Protein AF-A0A6P5ASM0-F1 (afdb_monomer)

Secondary structure (DSSP, 8-state):
--HHHHHHHHHHHHHHHHHTTT-EEEEE-TTTS-EEEEEEEEE-TTSSEEEEE-TTS-EEEEEGGGEEETTSPP----TT-EEEEEEETTTTEEEEEEEEEEETTEEEEEETTS-EEEEE-GGG-EEE-HHHHHHHHHHHHHHHHT-

Radius of gyration: 15.99 Å; Cα contacts (8 Å, |Δi|>4): 266; chains: 1; bounding box: 33×46×39 Å

Organism: Branchiostoma belcheri (NCBI:txid7741)

InterPro domains:
  IPR032770 Domain of unknown function DUF4537 [PF15057] (22-138)

pLDDT: mean 90.05, std 11.24, range [49.22, 98.5]

Solvent-accessible surface area (backbone atoms only — not comparable to full-atom values): 8201 Å² total; per-residue (Å²): 138,57,72,71,58,54,54,51,53,49,52,50,50,53,52,50,62,64,59,45,49,78,33,67,30,41,29,59,38,86,83,61,36,41,26,35,63,28,32,28,70,40,68,47,78,94,59,66,31,30,36,31,32,38,89,88,68,50,74,47,80,39,49,54,94,47,51,39,50,89,80,48,85,85,66,90,85,55,78,70,38,36,28,39,30,66,73,35,82,87,82,49,34,26,39,47,27,33,28,77,46,67,49,87,90,19,34,17,34,40,34,76,88,72,50,71,46,57,74,37,52,67,90,66,43,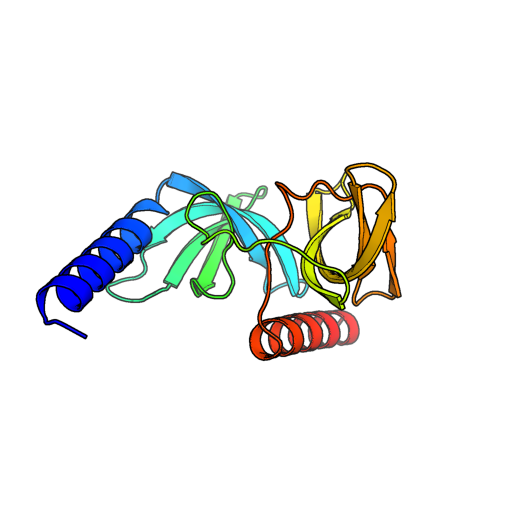42,78,39,55,70,69,59,42,51,52,48,46,51,48,23,51,57,35,63,71,74,107

Mean predicted aligned error: 6.04 Å

Sequence (147 aa):
MTAEKFEKDVAYILQCEDSWVGHAVVARDDSDGAYHLGTVKERVGNGRQYVVQWADESLQVQSSSCIFGAFTKRHALALGDRVLAVADPVALVYLPGWITGTNGQKLVVKFCNGTTSAHINPRQCFWLSQEYFDIAVNFWKTKQTAS

Nearest PDB structures (foldseek):
  3h8z-assembly1_A  TM=5.845E-01  e=3.826E-04  Homo sapiens
  5xfp-assembly2_B  TM=6.105E-01  e=8.684E-04  Homo sapiens
  5xfq-assembly1_A  TM=6.417E-01  e=1.971E-03  Mus musculus
  5xfr-assembly1_B  TM=6.045E-01  e=1.859E-03  Homo sapiens
  5xfp-assembly3_E  TM=6.099E-01  e=3.753E-03  Homo sapiens

Foldseek 3Di:
DDPVVVVVVVVLVVVLLQVQAQDWKFFADLLQLWTAIWHFHDDDPPFQWTWTQDPVRDTDIGGVLRIGDDSADDDDADAQFWKWFQPDPVRSITFIWGFHAADVQFTWTQGLVRDIDRHTHSVRIHTDDPVSSVVSSVSNVVSVVVD

Structure (mmCIF, N/CA/C/O backbone):
data_AF-A0A6P5ASM0-F1
#
_entry.id   AF-A0A6P5ASM0-F1
#
loop_
_atom_site.group_PDB
_atom_site.id
_atom_site.type_symbol
_atom_site.label_atom_id
_atom_site.label_alt_id
_atom_site.label_comp_id
_atom_site.label_asym_id
_atom_site.label_entity_id
_atom_site.label_seq_id
_atom_site.pdbx_PDB_ins_code
_atom_site.Cartn_x
_atom_site.Cartn_y
_atom_site.Cartn_z
_atom_site.occupancy
_atom_site.B_iso_or_equiv
_atom_site.auth_seq_id
_atom_site.auth_comp_id
_atom_site.auth_asym_id
_atom_site.auth_atom_id
_atom_site.pdbx_PDB_model_num
ATOM 1 N N . MET A 1 1 ? -7.991 31.038 -5.993 1.00 51.72 1 MET A N 1
ATOM 2 C CA . MET A 1 1 ? -8.832 29.922 -5.502 1.00 51.72 1 MET A CA 1
ATOM 3 C C . MET A 1 1 ? -10.111 30.529 -4.959 1.00 51.72 1 MET A C 1
ATOM 5 O O . MET A 1 1 ? -10.007 31.407 -4.118 1.00 51.72 1 MET A O 1
ATOM 9 N N . THR A 1 2 ? -11.275 30.162 -5.489 1.00 61.84 2 THR A N 1
ATOM 10 C CA . THR A 1 2 ? -12.580 30.669 -5.029 1.00 61.84 2 THR A CA 1
ATOM 11 C C . THR A 1 2 ? -13.143 29.768 -3.928 1.00 61.84 2 THR A C 1
ATOM 13 O O . THR A 1 2 ? -12.884 28.563 -3.934 1.00 61.84 2 THR A O 1
ATOM 16 N N . ALA A 1 3 ? -13.900 30.344 -2.989 1.00 66.25 3 ALA A N 1
ATOM 17 C CA . ALA A 1 3 ? -14.505 29.628 -1.861 1.00 66.25 3 ALA A CA 1
ATOM 18 C C . ALA A 1 3 ? -15.354 28.419 -2.308 1.00 66.25 3 ALA A C 1
ATOM 20 O O . ALA A 1 3 ? -15.253 27.349 -1.721 1.00 66.25 3 ALA A O 1
ATOM 21 N N . GLU A 1 4 ? -16.056 28.528 -3.440 1.00 68.06 4 GLU A N 1
ATOM 22 C CA . GLU A 1 4 ? -16.834 27.426 -4.029 1.00 68.06 4 GLU A CA 1
ATOM 23 C C . GLU A 1 4 ? -16.001 26.195 -4.416 1.00 68.06 4 GLU A C 1
ATOM 25 O O . GLU A 1 4 ? -16.485 25.066 -4.339 1.00 68.06 4 GLU A O 1
ATOM 30 N N . LYS A 1 5 ? -14.750 26.382 -4.861 1.00 69.12 5 LYS A N 1
ATOM 31 C CA . LYS A 1 5 ? -13.866 25.251 -5.182 1.00 69.12 5 LYS A CA 1
ATOM 32 C C . LYS A 1 5 ? -13.407 24.554 -3.903 1.00 69.12 5 LYS A C 1
ATOM 34 O O . LYS A 1 5 ? -13.375 23.333 -3.861 1.00 69.12 5 LYS A O 1
ATOM 39 N N . PHE A 1 6 ? -13.111 25.332 -2.862 1.00 67.19 6 PHE A N 1
ATOM 40 C CA . PHE A 1 6 ? -12.739 24.804 -1.553 1.00 67.19 6 PHE A CA 1
ATOM 41 C C . PHE A 1 6 ? -13.887 24.007 -0.918 1.00 67.19 6 PHE A C 1
ATOM 43 O O . PHE A 1 6 ? -13.670 22.884 -0.482 1.00 67.19 6 PHE A O 1
ATOM 50 N N . GLU A 1 7 ? -15.113 24.530 -0.940 1.00 67.31 7 GLU A N 1
ATOM 51 C CA . GLU A 1 7 ? -16.290 23.833 -0.402 1.00 67.31 7 GLU A CA 1
ATOM 52 C C . GLU A 1 7 ? -16.594 22.530 -1.152 1.00 67.31 7 GLU A C 1
ATOM 54 O O . GLU A 1 7 ? -16.865 21.507 -0.523 1.00 67.31 7 GLU A O 1
ATOM 59 N N . LYS A 1 8 ? -16.478 22.527 -2.487 1.00 66.12 8 LYS A N 1
ATOM 60 C CA . LYS A 1 8 ? -16.627 21.305 -3.295 1.00 66.12 8 LYS A CA 1
ATOM 61 C C . LYS A 1 8 ? -15.532 20.280 -3.017 1.00 66.12 8 LYS A C 1
ATOM 63 O O . LYS A 1 8 ? -15.839 19.096 -2.903 1.00 66.12 8 LYS A O 1
ATOM 68 N N . ASP A 1 9 ? -14.282 20.718 -2.886 1.00 65.88 9 ASP A N 1
ATOM 69 C CA . ASP A 1 9 ? -13.163 19.831 -2.565 1.00 65.88 9 ASP A CA 1
ATOM 70 C C . ASP A 1 9 ? -13.338 19.224 -1.158 1.00 65.88 9 ASP A C 1
ATOM 72 O O . ASP A 1 9 ? -13.134 18.024 -0.980 1.00 65.88 9 ASP A O 1
ATOM 76 N N . VAL A 1 10 ? -13.797 20.007 -0.172 1.00 67.38 10 VAL A N 1
ATOM 77 C CA . VAL A 1 10 ? -14.092 19.528 1.192 1.00 67.38 10 VAL A CA 1
ATOM 78 C C . VAL A 1 10 ? -15.254 18.533 1.201 1.00 67.38 10 VAL A C 1
ATOM 80 O O . VAL A 1 10 ? -15.128 17.463 1.795 1.00 67.38 10 VAL A O 1
ATOM 83 N N . ALA A 1 11 ? -16.358 18.833 0.513 1.00 63.38 11 ALA A N 1
ATOM 84 C CA . ALA A 1 11 ? -17.504 17.929 0.420 1.00 63.38 11 ALA A CA 1
ATOM 85 C C . ALA A 1 11 ? -17.135 16.604 -0.266 1.00 63.38 11 ALA A C 1
ATOM 87 O O . ALA A 1 11 ? -17.533 15.536 0.193 1.00 63.38 11 ALA A O 1
ATOM 88 N N . TYR A 1 12 ? -16.316 16.662 -1.320 1.00 64.06 12 TYR A N 1
ATOM 89 C CA . TYR A 1 12 ? -15.807 15.472 -1.997 1.00 64.06 12 TYR A CA 1
ATOM 90 C C . TYR A 1 12 ? -14.901 14.633 -1.085 1.00 64.06 12 TYR A C 1
ATOM 92 O O . TYR A 1 12 ? -15.005 13.407 -1.079 1.00 64.06 12 TYR A O 1
ATOM 100 N N . ILE A 1 13 ? -14.040 15.272 -0.283 1.00 64.12 13 ILE A N 1
ATOM 101 C CA . ILE A 1 13 ? -13.182 14.579 0.689 1.00 64.12 13 ILE A CA 1
ATOM 102 C C . ILE A 1 13 ? -14.034 13.878 1.751 1.00 64.12 13 ILE A C 1
ATOM 104 O O . ILE A 1 13 ? -13.820 12.695 1.993 1.00 64.12 13 ILE A O 1
ATOM 108 N N . LEU A 1 14 ? -15.022 14.566 2.330 1.00 63.25 14 LEU A N 1
ATOM 109 C CA . LEU A 1 14 ? -15.910 13.992 3.348 1.00 63.25 14 LEU A CA 1
ATOM 110 C C . LEU A 1 14 ? -16.738 12.826 2.794 1.00 63.25 14 LEU A C 1
ATOM 112 O O . LEU A 1 14 ? -16.826 11.777 3.426 1.00 63.25 14 LEU A O 1
ATOM 116 N N . GLN A 1 15 ? -17.271 12.966 1.577 1.00 64.56 15 GLN A N 1
ATOM 117 C CA . GLN A 1 15 ? -18.012 11.893 0.919 1.00 64.56 15 GLN A CA 1
ATOM 118 C C . GLN A 1 15 ? -17.118 10.679 0.635 1.00 64.56 15 GLN A C 1
ATOM 120 O O . GLN A 1 15 ? -17.536 9.547 0.867 1.00 64.56 15 GLN A O 1
ATOM 125 N N . CYS A 1 16 ? -15.883 10.888 0.169 1.00 63.25 16 CYS A N 1
ATOM 126 C CA . CYS A 1 16 ? -14.924 9.800 -0.026 1.00 63.25 16 CYS A CA 1
ATOM 127 C C . CYS A 1 16 ? -14.537 9.128 1.296 1.00 63.25 16 CYS A C 1
ATOM 129 O O . CYS A 1 16 ? -14.360 7.915 1.314 1.00 63.25 16 CYS A O 1
ATOM 131 N N . GLU A 1 17 ? -14.402 9.893 2.383 1.00 66.69 17 GLU A N 1
ATOM 132 C CA . GLU A 1 17 ? -14.074 9.371 3.714 1.00 66.69 17 GLU A CA 1
ATOM 133 C C . GLU A 1 17 ? -15.172 8.425 4.235 1.00 66.69 17 GLU A C 1
ATOM 135 O O . GLU A 1 17 ? -14.867 7.309 4.649 1.00 66.69 17 GLU A O 1
ATOM 140 N N . ASP A 1 18 ? -16.451 8.778 4.109 1.00 66.56 18 ASP A N 1
ATOM 141 C CA . ASP A 1 18 ? -17.536 7.875 4.528 1.00 66.56 18 ASP A CA 1
ATOM 142 C C . ASP A 1 18 ? -17.744 6.693 3.564 1.00 66.56 18 ASP A C 1
ATOM 144 O O . ASP A 1 18 ? -18.193 5.619 3.968 1.00 66.56 18 ASP A O 1
ATOM 148 N N . SER A 1 19 ? -17.365 6.849 2.291 1.00 77.12 19 SER A N 1
ATOM 149 C CA . SER A 1 19 ? -17.592 5.831 1.255 1.00 77.12 19 SER A CA 1
ATOM 150 C C . SER A 1 19 ? -16.743 4.570 1.416 1.00 77.12 19 SER A C 1
ATOM 152 O O . SER A 1 19 ? -17.067 3.548 0.816 1.00 77.12 19 SER A O 1
ATOM 154 N N . TRP A 1 20 ? -15.670 4.597 2.213 1.00 83.88 20 TRP A N 1
ATOM 155 C CA . TRP A 1 20 ? -14.821 3.418 2.408 1.00 83.88 20 TRP A CA 1
ATOM 156 C C . TRP A 1 20 ? -15.544 2.272 3.115 1.00 83.88 20 TRP A C 1
ATOM 158 O O . TRP A 1 20 ? -15.229 1.113 2.851 1.00 83.88 20 TRP A O 1
ATOM 168 N N . VAL A 1 21 ? -16.517 2.568 3.981 1.00 90.12 21 VAL A N 1
ATOM 169 C CA . VAL A 1 21 ? -17.230 1.550 4.761 1.00 90.12 21 VAL A CA 1
ATOM 170 C C . VAL A 1 21 ? -17.907 0.530 3.840 1.00 90.12 21 VAL A C 1
ATOM 172 O O . VAL A 1 21 ? -18.561 0.878 2.858 1.00 90.12 21 VAL A O 1
ATOM 175 N N . GLY A 1 22 ? -17.702 -0.753 4.137 1.00 91.62 22 GLY A N 1
ATOM 176 C CA . GLY A 1 22 ? -18.218 -1.880 3.361 1.00 91.62 22 GLY A CA 1
ATOM 177 C C . GLY A 1 22 ? -17.410 -2.233 2.108 1.00 91.62 22 GLY A C 1
ATOM 178 O O . GLY A 1 22 ? -17.741 -3.218 1.451 1.00 91.62 22 GLY A O 1
ATOM 179 N N . HIS A 1 23 ? -16.356 -1.485 1.770 1.00 93.19 23 HIS A N 1
ATOM 180 C CA . HIS A 1 23 ? -15.571 -1.729 0.560 1.00 93.19 23 HIS A CA 1
ATOM 181 C C . HIS A 1 23 ? -14.288 -2.516 0.829 1.00 93.19 23 HIS A C 1
ATOM 183 O O . HIS A 1 23 ? -13.652 -2.398 1.880 1.00 93.19 23 HIS A O 1
ATOM 189 N N . ALA A 1 24 ? -13.893 -3.295 -0.181 1.00 94.19 24 ALA A N 1
ATOM 190 C CA . ALA A 1 24 ? -12.601 -3.958 -0.223 1.00 94.19 24 ALA A CA 1
ATOM 191 C C . ALA A 1 24 ? -11.477 -2.940 -0.467 1.00 94.19 24 ALA A C 1
ATOM 193 O O . ALA A 1 24 ? -11.583 -2.059 -1.329 1.00 94.19 24 ALA A O 1
ATOM 194 N N . VAL A 1 25 ? -10.389 -3.093 0.279 1.00 95.56 25 VAL A N 1
ATOM 195 C CA . VAL A 1 25 ? -9.232 -2.199 0.270 1.00 95.56 25 VAL A CA 1
ATOM 196 C C . VAL A 1 25 ? -7.931 -2.987 0.318 1.00 95.56 25 VAL A C 1
ATOM 198 O O . VAL A 1 25 ? -7.901 -4.129 0.758 1.00 95.56 25 VAL A O 1
ATOM 201 N N . VAL A 1 26 ? -6.853 -2.351 -0.119 1.00 96.69 26 VAL A N 1
ATOM 202 C CA . VAL A 1 26 ? -5.470 -2.741 0.135 1.00 96.69 26 VAL A CA 1
ATOM 203 C C . VAL A 1 26 ? -4.981 -1.872 1.287 1.00 96.69 26 VAL A C 1
ATOM 205 O O . VAL A 1 26 ? -4.851 -0.660 1.121 1.00 96.69 26 VAL A O 1
ATOM 208 N N . ALA A 1 27 ? -4.743 -2.457 2.453 1.00 97.44 27 ALA A N 1
ATOM 209 C CA . ALA A 1 27 ? -4.336 -1.725 3.647 1.00 97.44 27 ALA A CA 1
ATOM 210 C C . ALA A 1 27 ? -3.058 -2.312 4.244 1.00 97.44 27 ALA A C 1
ATOM 212 O O . ALA A 1 27 ? -2.783 -3.496 4.058 1.00 97.44 27 ALA A O 1
ATOM 213 N N . ARG A 1 28 ? -2.263 -1.482 4.927 1.00 97.56 28 ARG A N 1
ATOM 214 C CA . ARG A 1 28 ? -1.056 -1.961 5.608 1.00 97.56 28 ARG A CA 1
ATOM 215 C C . ARG A 1 28 ? -1.451 -2.835 6.791 1.00 97.56 28 ARG A C 1
ATOM 217 O O . ARG A 1 28 ? -2.276 -2.411 7.595 1.00 97.56 28 ARG A O 1
ATOM 224 N N . ASP A 1 29 ? -0.826 -3.992 6.908 1.00 96.44 29 ASP A N 1
ATOM 225 C CA . ASP A 1 29 ? -0.881 -4.802 8.113 1.00 96.44 29 ASP A CA 1
ATOM 226 C C . ASP A 1 29 ? 0.320 -4.457 8.996 1.00 96.44 29 ASP A C 1
ATOM 228 O O . ASP A 1 29 ? 1.481 -4.554 8.591 1.00 96.44 29 ASP A O 1
ATOM 232 N N . ASP A 1 30 ? 0.055 -3.990 10.215 1.00 95.12 30 ASP A N 1
ATOM 233 C CA . ASP A 1 30 ? 1.128 -3.612 11.133 1.00 95.12 30 ASP A CA 1
ATOM 234 C C . ASP A 1 30 ? 1.874 -4.823 11.731 1.00 95.12 30 ASP A C 1
ATOM 236 O O . ASP A 1 30 ? 2.879 -4.623 12.422 1.00 95.12 30 ASP A O 1
ATOM 240 N N . SER A 1 31 ? 1.423 -6.060 11.496 1.00 93.94 31 SER A N 1
ATOM 241 C CA . SER A 1 31 ? 2.114 -7.277 11.935 1.00 93.94 31 SER A CA 1
ATOM 242 C C . SER A 1 31 ? 3.379 -7.546 11.113 1.00 93.94 31 SER A C 1
ATOM 244 O O . SER A 1 31 ? 4.449 -7.732 11.694 1.00 93.94 31 SER A O 1
ATOM 246 N N . ASP A 1 32 ? 3.293 -7.453 9.785 1.00 94.50 32 ASP A N 1
ATOM 247 C CA . ASP A 1 32 ? 4.385 -7.752 8.849 1.00 94.50 32 ASP A CA 1
ATOM 248 C C . ASP A 1 32 ? 4.885 -6.525 8.057 1.00 94.50 32 ASP A C 1
ATOM 250 O O . ASP A 1 32 ? 5.957 -6.553 7.442 1.00 94.50 32 ASP A O 1
ATOM 254 N N . GLY A 1 33 ? 4.142 -5.416 8.105 1.00 95.62 33 GLY A N 1
ATOM 255 C CA . GLY A 1 33 ? 4.439 -4.170 7.405 1.00 95.62 33 GLY A CA 1
ATOM 256 C C . GLY A 1 33 ? 4.180 -4.205 5.899 1.00 95.62 33 GLY A C 1
ATOM 257 O O . GLY A 1 33 ? 4.497 -3.226 5.217 1.00 95.62 33 GLY A O 1
ATOM 258 N N . ALA A 1 34 ? 3.636 -5.303 5.373 1.00 97.50 34 ALA A N 1
ATOM 259 C CA . ALA A 1 34 ? 3.168 -5.409 4.002 1.00 97.50 34 ALA A CA 1
ATOM 260 C C . ALA A 1 34 ? 1.732 -4.880 3.881 1.00 97.50 34 ALA A C 1
ATOM 262 O O . ALA A 1 34 ? 1.119 -4.431 4.850 1.00 97.50 34 ALA A O 1
ATOM 263 N N . TYR A 1 35 ? 1.211 -4.858 2.658 1.00 98.12 35 TYR A N 1
ATOM 264 C CA . TYR A 1 35 ? -0.154 -4.427 2.391 1.00 98.12 35 TYR A CA 1
ATOM 265 C C . TYR A 1 35 ? -0.977 -5.599 1.866 1.00 98.12 35 TYR A C 1
ATOM 267 O O . TYR A 1 35 ? -0.587 -6.242 0.889 1.00 98.12 35 TYR A O 1
ATOM 275 N N . HIS A 1 36 ? -2.138 -5.816 2.478 1.00 97.25 36 HIS A N 1
ATOM 276 C CA . HIS A 1 36 ? -3.021 -6.949 2.209 1.00 97.25 36 HIS A CA 1
ATOM 277 C C . HIS A 1 36 ? -4.428 -6.490 1.862 1.00 97.25 36 HIS A C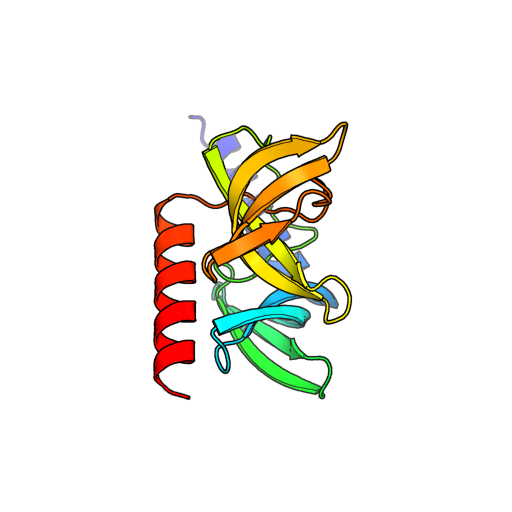 1
ATOM 279 O O . HIS A 1 36 ? -4.822 -5.347 2.116 1.00 97.25 36 HIS A O 1
ATOM 285 N N . LEU A 1 37 ? -5.199 -7.401 1.272 1.00 96.31 37 LEU A N 1
ATOM 286 C CA . LEU A 1 37 ? -6.621 -7.179 1.064 1.00 96.31 37 LEU A CA 1
ATOM 287 C C . LEU A 1 37 ? -7.374 -7.261 2.392 1.00 96.31 37 LEU A C 1
ATOM 289 O O . LEU A 1 37 ? -7.235 -8.219 3.148 1.00 96.31 37 LEU A O 1
ATOM 293 N N . GLY A 1 38 ? -8.223 -6.272 2.629 1.00 96.50 38 GLY A N 1
ATOM 294 C CA . GLY A 1 38 ? -9.136 -6.230 3.759 1.00 96.50 38 GLY A CA 1
ATOM 295 C C . GLY A 1 38 ? -10.459 -5.588 3.373 1.00 96.50 38 GLY A C 1
ATOM 296 O O . GLY A 1 38 ? -10.644 -5.109 2.253 1.00 96.50 38 GLY A O 1
ATOM 297 N N . THR A 1 39 ? -11.397 -5.574 4.311 1.00 97.12 39 THR A N 1
ATOM 298 C CA . THR A 1 39 ? -12.677 -4.870 4.172 1.00 97.12 39 THR A CA 1
ATOM 299 C C . THR A 1 39 ? -12.795 -3.826 5.263 1.00 97.12 39 THR A C 1
ATOM 301 O O . THR A 1 39 ? -12.641 -4.147 6.441 1.00 97.12 39 THR A O 1
ATOM 304 N N . VAL A 1 40 ? -13.111 -2.587 4.899 1.00 96.12 40 VAL A N 1
ATOM 305 C CA . VAL A 1 40 ? -13.383 -1.547 5.896 1.00 96.12 40 VAL A CA 1
ATOM 306 C C . VAL A 1 40 ? -14.744 -1.807 6.537 1.00 96.12 40 VAL A C 1
ATOM 308 O O . VAL A 1 40 ? -15.759 -1.889 5.844 1.00 96.12 40 VAL A O 1
ATOM 311 N N . LYS A 1 41 ? -14.777 -1.937 7.863 1.00 95.62 41 LYS A N 1
ATOM 312 C CA . LYS A 1 41 ? -15.997 -2.215 8.634 1.00 95.62 41 LYS A CA 1
ATOM 313 C C . LYS A 1 41 ? -16.657 -0.970 9.172 1.00 95.62 41 LYS A C 1
ATOM 315 O O . LYS A 1 41 ? -17.872 -0.845 9.085 1.00 95.62 41 LYS A O 1
ATOM 320 N N . GLU A 1 42 ? -15.859 -0.056 9.695 1.00 92.88 42 GLU A N 1
ATOM 321 C CA . GLU A 1 42 ? -16.358 1.183 10.266 1.00 92.88 42 GLU A CA 1
ATOM 322 C C . GLU A 1 42 ? -15.278 2.260 10.263 1.00 92.88 42 GLU A C 1
ATOM 324 O O . GLU A 1 42 ? -14.078 1.983 10.170 1.00 92.88 42 GLU A O 1
ATOM 329 N N . ARG A 1 43 ? -15.732 3.505 10.367 1.00 91.69 43 ARG A N 1
ATOM 330 C CA . ARG A 1 43 ? -14.890 4.672 10.599 1.00 91.69 43 ARG A CA 1
ATOM 331 C C . ARG A 1 43 ? -14.720 4.866 12.105 1.00 91.69 43 ARG A C 1
ATOM 333 O O . ARG A 1 43 ? -15.688 4.797 12.857 1.00 91.69 43 ARG A O 1
ATOM 340 N N . VAL A 1 44 ? -13.497 5.141 12.546 1.00 91.12 44 VAL A N 1
ATOM 341 C CA . VAL A 1 44 ? -13.187 5.377 13.960 1.00 91.12 44 VAL A CA 1
ATOM 342 C C . VAL A 1 44 ? -13.462 6.843 14.305 1.00 91.12 44 VAL A C 1
ATOM 344 O O . VAL A 1 44 ? -12.675 7.741 13.984 1.00 91.12 44 VAL A O 1
ATOM 347 N N . GLY A 1 45 ? -14.596 7.081 14.970 1.00 83.62 45 GLY A N 1
ATOM 348 C CA . GLY A 1 45 ? -15.046 8.414 15.376 1.00 83.62 45 GLY A CA 1
ATOM 349 C C . GLY A 1 45 ? -15.125 9.392 14.198 1.00 83.62 45 GLY A C 1
ATOM 350 O O . GLY A 1 45 ? -15.480 9.017 13.085 1.00 83.62 45 GLY A O 1
ATOM 351 N N . ASN A 1 46 ? -14.726 10.645 14.429 1.00 75.75 46 ASN A N 1
ATOM 352 C CA . ASN A 1 46 ? -14.643 11.673 13.380 1.00 75.75 46 ASN A CA 1
ATOM 353 C C . ASN A 1 46 ? -13.250 11.735 12.721 1.00 75.75 46 ASN A C 1
ATOM 355 O O . ASN A 1 46 ? -12.914 12.707 12.044 1.00 75.75 46 ASN A O 1
ATOM 359 N N . GLY A 1 47 ? -12.404 10.731 12.968 1.00 77.31 47 GLY A N 1
ATOM 360 C CA . GLY A 1 47 ? -11.031 10.692 12.481 1.00 77.31 47 GLY A CA 1
ATOM 361 C C . GLY A 1 47 ? -10.912 10.236 11.027 1.00 77.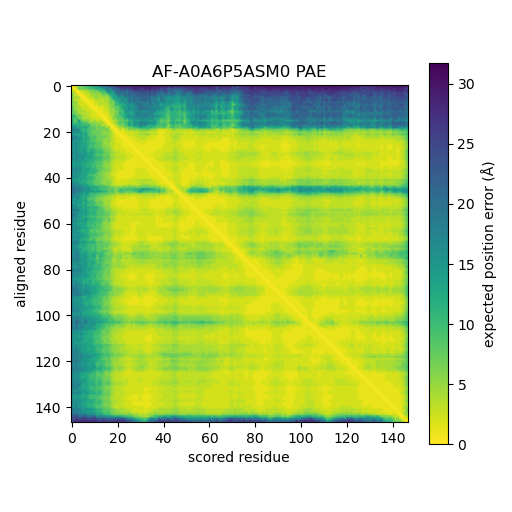31 47 GLY A C 1
ATOM 362 O O . GLY A 1 47 ? -11.895 9.946 10.343 1.00 77.31 47 GLY A O 1
ATOM 363 N N . ARG A 1 48 ? -9.661 10.138 10.566 1.00 86.50 48 ARG A N 1
ATOM 364 C CA . ARG A 1 48 ? -9.263 9.505 9.294 1.00 86.50 48 ARG A CA 1
ATOM 365 C C . ARG A 1 48 ? -8.729 8.094 9.524 1.00 86.50 48 ARG A C 1
ATOM 367 O O . ARG A 1 48 ? -7.708 7.702 8.966 1.00 86.50 48 ARG A O 1
ATOM 374 N N . GLN A 1 49 ? -9.382 7.370 10.417 1.00 93.00 49 GLN A N 1
ATOM 375 C CA . GLN A 1 49 ? -9.015 6.017 10.795 1.00 93.00 49 GLN A CA 1
ATOM 376 C C . GLN A 1 49 ? -10.203 5.100 10.573 1.00 93.00 49 GLN A C 1
ATOM 378 O O . GLN A 1 49 ? -11.352 5.508 10.741 1.00 93.00 49 GLN A O 1
ATOM 383 N N . TYR A 1 50 ? -9.910 3.868 10.190 1.00 94.56 50 TYR A N 1
ATOM 384 C CA . TYR A 1 50 ? -10.906 2.880 9.823 1.00 94.56 50 TYR A CA 1
ATOM 385 C C . TYR A 1 50 ? -10.546 1.542 10.440 1.00 94.56 50 TYR A C 1
ATOM 387 O O . TYR A 1 50 ? -9.370 1.187 10.511 1.00 94.56 50 TYR A O 1
ATOM 395 N N . VAL A 1 51 ? -11.558 0.794 10.860 1.00 96.62 51 VAL A N 1
ATOM 396 C CA . VAL A 1 51 ? -11.390 -0.605 11.243 1.00 96.62 51 VAL A CA 1
ATOM 397 C C . VAL A 1 51 ? -11.378 -1.435 9.968 1.00 96.62 51 VAL A C 1
ATOM 399 O O . VAL A 1 51 ? -12.359 -1.453 9.221 1.00 96.62 51 VAL A O 1
ATOM 402 N N . VAL A 1 52 ? -10.265 -2.111 9.715 1.00 97.75 52 VAL A N 1
ATOM 403 C CA . VAL A 1 52 ? -10.094 -3.047 8.605 1.00 97.75 52 VAL A CA 1
ATOM 404 C C . VAL A 1 52 ? -10.209 -4.463 9.152 1.00 97.75 52 VAL A C 1
ATOM 406 O O . VAL A 1 52 ? -9.554 -4.798 10.136 1.00 97.75 52 VAL A O 1
ATOM 409 N N . GLN A 1 53 ? -11.054 -5.276 8.519 1.00 97.81 53 GLN A N 1
ATOM 410 C CA . GLN A 1 53 ? -11.111 -6.717 8.745 1.00 97.81 53 GLN A CA 1
ATOM 411 C C . GLN A 1 53 ? -10.298 -7.447 7.682 1.00 97.81 53 GLN A C 1
ATOM 413 O O . GLN A 1 53 ? -10.512 -7.228 6.484 1.00 97.81 53 GLN A O 1
ATOM 418 N N . TRP A 1 54 ? -9.419 -8.335 8.130 1.00 96.31 54 TRP A N 1
ATOM 419 C CA . TRP A 1 54 ? -8.581 -9.183 7.288 1.00 96.31 54 TRP A CA 1
ATOM 420 C C . TRP A 1 54 ? -9.260 -10.522 6.963 1.00 96.31 54 TRP A C 1
ATOM 422 O O . TRP A 1 54 ? -10.368 -10.810 7.420 1.00 96.31 54 TRP A O 1
ATOM 432 N N . ALA A 1 55 ? -8.607 -11.345 6.141 1.00 92.00 55 ALA A N 1
ATOM 433 C CA . ALA A 1 55 ? -9.147 -12.636 5.705 1.00 92.00 55 ALA A CA 1
ATOM 434 C C . ALA A 1 55 ? -9.296 -13.661 6.845 1.00 92.00 55 ALA A C 1
ATOM 436 O O . ALA A 1 55 ? -10.155 -14.533 6.764 1.00 92.00 55 ALA A O 1
ATOM 437 N N . ASP A 1 56 ? -8.490 -13.542 7.901 1.00 93.44 56 ASP A N 1
ATOM 438 C CA . ASP A 1 56 ? -8.562 -14.361 9.118 1.00 93.44 56 ASP A CA 1
ATOM 439 C C . ASP A 1 56 ? -9.575 -13.820 10.148 1.00 93.44 56 ASP A C 1
ATOM 441 O O . ASP A 1 56 ? -9.565 -14.225 11.308 1.00 93.44 56 ASP A O 1
ATOM 445 N N . GLU A 1 57 ? -10.431 -12.886 9.723 1.00 94.62 57 GLU A N 1
ATOM 446 C CA . GLU A 1 57 ? -11.434 -12.173 10.520 1.00 94.62 57 GLU A CA 1
ATOM 447 C C . GLU A 1 57 ? -10.877 -11.222 11.585 1.00 94.62 57 GLU A C 1
ATOM 449 O O . GLU A 1 57 ? -11.663 -10.489 12.201 1.00 94.62 57 GLU A O 1
ATOM 454 N N . SER A 1 58 ? -9.554 -11.161 11.765 1.00 96.44 58 SER A N 1
ATOM 455 C CA . SER A 1 58 ? -8.934 -10.237 12.706 1.00 96.44 58 SER A CA 1
ATOM 456 C C . SER A 1 58 ? -9.133 -8.782 12.269 1.00 96.44 58 SER A C 1
ATOM 458 O O . SER A 1 58 ? -9.341 -8.467 11.091 1.00 96.44 58 SER A O 1
ATOM 460 N N . LEU A 1 59 ? -9.140 -7.883 13.256 1.00 97.06 59 LEU A N 1
ATOM 461 C CA . LEU A 1 59 ? -9.442 -6.467 13.072 1.00 97.06 59 LEU A CA 1
ATOM 462 C C . LEU A 1 59 ? -8.227 -5.615 13.421 1.00 97.06 59 LEU A C 1
ATOM 464 O O . LEU A 1 59 ? -7.597 -5.814 14.460 1.00 97.06 59 LEU A O 1
ATOM 468 N N . GLN A 1 60 ? -7.950 -4.606 12.600 1.00 97.25 60 GLN A N 1
ATOM 469 C CA . GLN A 1 60 ? -6.917 -3.615 12.882 1.00 97.25 60 GLN A CA 1
ATOM 470 C C . GLN A 1 60 ? -7.386 -2.213 12.499 1.00 97.25 60 GLN A C 1
ATOM 472 O O . GLN A 1 60 ? -8.044 -2.012 11.478 1.00 97.25 60 GLN A O 1
ATOM 477 N N . VAL A 1 61 ? -7.045 -1.224 13.326 1.00 96.56 61 VAL A N 1
ATOM 478 C CA . VAL A 1 61 ? -7.305 0.184 13.016 1.00 96.56 61 VAL A CA 1
ATOM 479 C C . VAL A 1 61 ? -6.197 0.698 12.111 1.00 96.56 61 VAL A C 1
ATOM 481 O O . VAL A 1 61 ? -5.034 0.689 12.503 1.00 96.56 61 VAL A O 1
ATOM 484 N N . GLN A 1 62 ? -6.563 1.202 10.935 1.00 96.12 62 GLN A N 1
ATOM 485 C CA . GLN A 1 62 ? -5.626 1.778 9.980 1.00 96.12 62 GLN A CA 1
ATOM 486 C C . GLN A 1 62 ? -5.953 3.232 9.653 1.00 96.12 62 GLN A C 1
ATOM 488 O O . GLN A 1 62 ? -7.111 3.632 9.517 1.00 96.12 62 GLN A O 1
ATOM 493 N N . SER A 1 63 ? -4.899 4.039 9.517 1.00 92.56 63 SER A N 1
ATOM 494 C CA . SER A 1 63 ? -5.001 5.405 8.996 1.00 92.56 63 SER A CA 1
ATOM 495 C C . SER A 1 63 ? -5.364 5.372 7.515 1.00 92.56 63 SER A C 1
ATOM 497 O O . SER A 1 63 ? -4.839 4.549 6.769 1.00 92.56 63 SER A O 1
ATOM 499 N N . SER A 1 64 ? -6.163 6.333 7.051 1.00 89.88 64 SER A N 1
ATOM 500 C CA . SER A 1 64 ? -6.498 6.498 5.632 1.00 89.88 64 SER A CA 1
ATOM 501 C C . SER A 1 64 ? -5.262 6.609 4.732 1.00 89.88 64 SER A C 1
ATOM 503 O O . SER A 1 64 ? -5.313 6.230 3.569 1.00 89.88 64 SER A O 1
ATOM 505 N N . SER A 1 65 ? -4.140 7.115 5.259 1.00 89.94 65 SER A N 1
ATOM 506 C CA . SER A 1 65 ? -2.857 7.192 4.542 1.00 89.94 65 SER A CA 1
ATOM 507 C C . SER A 1 65 ? -2.235 5.824 4.237 1.00 89.94 65 SER A C 1
ATOM 509 O O . SER A 1 65 ? -1.325 5.734 3.419 1.00 89.94 65 SER A O 1
ATOM 511 N N . CYS A 1 66 ? -2.715 4.767 4.893 1.00 94.25 66 CYS A N 1
ATOM 512 C CA . CYS A 1 66 ? -2.273 3.387 4.724 1.00 94.25 66 CYS A CA 1
ATOM 513 C C . CYS A 1 66 ? -3.329 2.520 4.024 1.00 94.25 66 CYS A C 1
ATOM 515 O O . CYS A 1 66 ? -3.177 1.303 4.019 1.00 94.25 66 CYS A O 1
ATOM 517 N N . ILE A 1 67 ? -4.379 3.119 3.450 1.00 94.88 67 ILE A N 1
ATOM 518 C CA . ILE A 1 67 ? -5.494 2.413 2.809 1.00 94.88 67 ILE A CA 1
ATOM 519 C C . ILE A 1 67 ? -5.617 2.859 1.350 1.00 94.88 67 ILE A C 1
ATOM 521 O O . ILE A 1 67 ? -5.659 4.049 1.034 1.00 94.88 67 ILE A O 1
ATOM 525 N N . PHE A 1 68 ? -5.709 1.881 0.454 1.00 94.56 68 PHE A N 1
ATOM 526 C CA . PHE A 1 68 ? -5.799 2.068 -0.986 1.00 94.56 68 PHE A CA 1
ATOM 527 C C . PHE A 1 68 ? -6.966 1.264 -1.568 1.00 94.56 68 PHE A C 1
ATOM 529 O O . PHE A 1 68 ? -7.267 0.169 -1.113 1.00 94.56 68 PHE A O 1
ATOM 536 N N . GLY A 1 69 ? -7.646 1.769 -2.592 1.00 91.50 69 GLY A N 1
ATOM 537 C CA . GLY A 1 69 ? -8.789 1.074 -3.183 1.00 91.50 69 GLY A CA 1
ATOM 538 C C . GLY A 1 69 ? -9.594 1.940 -4.142 1.00 91.50 69 GLY A C 1
ATOM 539 O O . GLY A 1 69 ? -9.041 2.794 -4.839 1.00 91.50 69 GLY A O 1
ATOM 540 N N . ALA A 1 70 ? -10.906 1.699 -4.201 1.00 86.62 70 ALA A N 1
ATOM 541 C CA . ALA A 1 70 ? -11.808 2.339 -5.161 1.00 86.62 70 ALA A CA 1
ATOM 542 C C . ALA A 1 70 ? -11.838 3.874 -5.047 1.00 86.62 70 ALA A C 1
ATOM 544 O O . ALA A 1 70 ? -11.936 4.554 -6.067 1.00 86.62 70 ALA A O 1
ATOM 545 N N . PHE A 1 71 ? -11.687 4.411 -3.834 1.00 86.00 71 PHE A N 1
ATOM 546 C CA . PHE A 1 71 ? -11.728 5.854 -3.570 1.00 86.00 71 PHE A CA 1
ATOM 547 C C . PHE A 1 71 ? -10.337 6.495 -3.484 1.00 86.00 71 PHE A C 1
ATOM 549 O O . PHE A 1 71 ? -10.204 7.681 -3.183 1.00 86.00 71 PHE A O 1
ATOM 556 N N . THR A 1 72 ? -9.274 5.744 -3.785 1.00 87.19 72 THR A N 1
ATOM 557 C CA . THR A 1 72 ? -7.938 6.328 -3.912 1.00 87.19 72 THR A CA 1
ATOM 558 C C . THR A 1 72 ? -7.854 7.151 -5.186 1.00 87.19 72 THR A C 1
ATOM 560 O O . THR A 1 72 ? -8.102 6.656 -6.290 1.00 87.19 72 THR A O 1
ATOM 563 N N . LYS A 1 73 ? -7.425 8.407 -5.045 1.00 84.31 73 LYS A N 1
ATOM 564 C CA . LYS A 1 73 ? -7.171 9.289 -6.182 1.00 84.31 73 LYS A CA 1
ATOM 565 C C . LYS A 1 73 ? -6.170 8.641 -7.139 1.00 84.31 73 LYS A C 1
ATOM 567 O O . LYS A 1 73 ? -5.052 8.299 -6.759 1.00 84.31 73 LYS A O 1
ATOM 572 N N . ARG A 1 74 ? -6.571 8.494 -8.400 1.00 86.12 74 ARG A N 1
ATOM 573 C CA . ARG A 1 74 ? -5.701 7.958 -9.447 1.00 86.12 74 ARG A CA 1
ATOM 574 C C . ARG A 1 74 ? -4.716 9.020 -9.916 1.00 86.12 74 ARG A C 1
ATOM 576 O O . ARG A 1 74 ? -5.074 10.184 -10.085 1.00 86.12 74 ARG A O 1
ATOM 583 N N . HIS A 1 75 ? -3.486 8.583 -10.146 1.00 89.19 75 HIS A N 1
ATOM 584 C CA . HIS A 1 75 ? -2.430 9.377 -10.751 1.00 89.19 75 HIS A CA 1
ATOM 585 C C . HIS A 1 75 ? -1.963 8.678 -12.027 1.00 89.19 75 HIS A C 1
ATOM 587 O O . HIS A 1 75 ? -1.944 7.445 -12.080 1.00 89.19 75 HIS A O 1
ATOM 593 N N . ALA A 1 76 ? -1.606 9.449 -13.054 1.00 90.00 76 ALA A N 1
ATOM 594 C CA . ALA A 1 76 ? -0.892 8.882 -14.191 1.00 90.00 76 ALA A CA 1
ATOM 595 C C . ALA A 1 76 ? 0.473 8.379 -13.698 1.00 90.00 76 ALA A C 1
ATOM 597 O O . ALA A 1 76 ? 1.131 9.074 -12.924 1.00 90.00 76 ALA A O 1
ATOM 598 N N . LEU A 1 77 ? 0.846 7.167 -14.111 1.00 94.50 77 LEU A N 1
ATOM 599 C CA . LEU A 1 77 ? 2.074 6.499 -13.688 1.00 94.50 77 LEU A CA 1
ATOM 600 C C . LEU A 1 77 ? 3.152 6.654 -14.761 1.00 94.50 77 LEU A C 1
ATOM 602 O O . LEU A 1 77 ? 2.887 6.411 -15.941 1.00 94.50 77 LEU A O 1
ATOM 606 N N . ALA A 1 78 ? 4.360 7.012 -14.343 1.00 94.44 78 ALA A N 1
ATOM 607 C CA . ALA A 1 78 ? 5.525 7.213 -15.191 1.00 94.44 78 ALA A CA 1
ATOM 608 C C . ALA A 1 78 ? 6.761 6.467 -14.661 1.00 94.44 78 ALA A C 1
ATOM 610 O O . ALA A 1 78 ? 6.801 5.981 -13.532 1.00 94.44 78 ALA A O 1
ATOM 611 N N . LEU A 1 79 ? 7.799 6.368 -15.494 1.00 96.62 79 LEU A N 1
ATOM 612 C CA . LEU A 1 79 ? 9.089 5.821 -15.069 1.00 96.62 79 LEU A CA 1
ATOM 613 C C . LEU A 1 79 ? 9.658 6.638 -13.902 1.00 96.62 79 LEU A C 1
ATOM 615 O O . LEU A 1 79 ? 9.623 7.866 -13.923 1.00 96.62 79 LEU A O 1
ATOM 619 N N . GLY A 1 80 ? 10.199 5.947 -12.900 1.00 96.88 80 GLY A N 1
ATOM 620 C CA . GLY A 1 80 ? 10.725 6.557 -11.679 1.00 96.88 80 GLY A CA 1
ATOM 621 C C . GLY A 1 80 ? 9.675 6.868 -10.610 1.00 96.88 80 GLY A C 1
ATOM 622 O O . GLY A 1 80 ? 10.060 7.178 -9.481 1.00 96.88 80 GLY A O 1
ATOM 623 N N . ASP A 1 81 ? 8.375 6.748 -10.911 1.00 97.81 81 ASP A N 1
ATOM 624 C CA . ASP A 1 81 ? 7.340 6.915 -9.893 1.00 97.81 81 ASP A CA 1
ATOM 625 C C . ASP A 1 81 ? 7.430 5.826 -8.827 1.00 97.81 81 ASP A C 1
ATOM 627 O O . ASP A 1 81 ? 7.711 4.653 -9.098 1.00 97.81 81 ASP A O 1
ATOM 631 N N . ARG A 1 82 ? 7.135 6.244 -7.597 1.00 98.19 82 ARG A N 1
ATOM 632 C CA . ARG A 1 82 ? 7.012 5.372 -6.434 1.00 98.19 82 ARG A CA 1
ATOM 633 C C . ARG A 1 82 ? 5.588 4.872 -6.359 1.00 98.19 82 ARG A C 1
ATOM 635 O O . ARG A 1 82 ? 4.641 5.632 -6.566 1.00 98.19 82 ARG A O 1
ATOM 642 N N . VAL A 1 83 ? 5.440 3.591 -6.075 1.00 97.81 83 VAL A N 1
ATOM 643 C CA . VAL A 1 83 ? 4.150 2.925 -6.152 1.00 97.81 83 VAL A CA 1
ATOM 644 C C . VAL A 1 83 ? 3.989 1.870 -5.076 1.00 97.81 83 VAL A C 1
ATOM 646 O O . VAL A 1 83 ? 4.962 1.267 -4.636 1.00 97.81 83 VAL A O 1
ATOM 649 N N . LEU A 1 84 ? 2.743 1.613 -4.700 1.00 97.81 84 LEU A N 1
ATOM 650 C CA . LEU A 1 84 ? 2.321 0.377 -4.062 1.00 97.81 84 LEU A CA 1
ATOM 651 C C . LEU A 1 84 ? 1.766 -0.548 -5.149 1.00 97.81 84 LEU A C 1
ATOM 653 O O . LEU A 1 84 ? 0.840 -0.168 -5.873 1.00 97.81 84 LEU A O 1
ATOM 657 N N . ALA A 1 85 ? 2.330 -1.746 -5.282 1.00 97.50 85 ALA A N 1
ATOM 658 C CA . ALA A 1 85 ? 1.927 -2.712 -6.302 1.00 97.50 85 ALA A CA 1
ATOM 659 C C . ALA A 1 85 ? 1.996 -4.150 -5.776 1.00 97.50 85 ALA A C 1
ATOM 661 O O . ALA A 1 85 ? 2.665 -4.420 -4.781 1.00 97.50 85 ALA A O 1
ATOM 662 N N . VAL A 1 86 ? 1.312 -5.062 -6.469 1.00 96.69 86 VAL A N 1
ATOM 663 C CA . VAL A 1 86 ? 1.289 -6.496 -6.146 1.00 96.69 86 VAL A CA 1
ATOM 664 C C . VAL A 1 86 ? 2.681 -7.097 -6.353 1.00 96.69 86 VAL A C 1
ATOM 666 O O . VAL A 1 86 ? 3.132 -7.225 -7.493 1.00 96.69 86 VAL A O 1
ATOM 669 N N . ALA A 1 87 ? 3.352 -7.459 -5.264 1.00 96.44 87 ALA A N 1
ATOM 670 C CA . ALA A 1 87 ? 4.647 -8.133 -5.284 1.00 96.44 87 ALA A CA 1
ATOM 671 C C . ALA A 1 87 ? 4.491 -9.657 -5.371 1.00 96.44 87 ALA A C 1
ATOM 673 O O . ALA A 1 87 ? 5.249 -10.301 -6.093 1.00 96.44 87 ALA A O 1
ATOM 674 N N . ASP A 1 88 ? 3.471 -10.207 -4.707 1.00 94.44 88 ASP A N 1
ATOM 675 C CA . ASP A 1 88 ? 3.078 -11.612 -4.811 1.00 94.44 88 ASP A CA 1
ATOM 676 C C . ASP A 1 88 ? 1.615 -11.704 -5.278 1.00 94.44 88 ASP A C 1
ATOM 678 O O . ASP A 1 88 ? 0.706 -11.376 -4.513 1.00 94.44 88 ASP A O 1
ATOM 682 N N . PRO A 1 89 ? 1.348 -12.117 -6.531 1.00 89.81 89 PRO A N 1
ATOM 683 C CA . PRO A 1 89 ? -0.010 -12.221 -7.053 1.00 89.81 89 PRO A CA 1
ATOM 684 C C . PRO A 1 89 ? -0.779 -13.449 -6.555 1.00 89.81 89 PRO A C 1
ATOM 686 O O . PRO A 1 89 ? -1.995 -13.480 -6.721 1.00 89.81 89 PRO A O 1
ATOM 689 N N . VAL A 1 90 ? -0.104 -14.451 -5.983 1.00 90.31 90 VAL A N 1
ATOM 690 C CA . VAL A 1 90 ? -0.750 -15.651 -5.431 1.00 90.31 90 VAL A CA 1
ATOM 691 C C . VAL A 1 90 ? -1.266 -15.347 -4.031 1.00 90.31 90 VAL A C 1
ATOM 693 O O . VAL A 1 90 ? -2.438 -15.578 -3.749 1.00 90.31 90 VAL A O 1
ATOM 696 N N . ALA A 1 91 ? -0.411 -14.773 -3.184 1.00 90.25 91 ALA A N 1
ATOM 697 C CA . ALA A 1 91 ? -0.780 -14.363 -1.830 1.00 90.25 91 ALA A CA 1
ATOM 698 C C . ALA A 1 91 ? -1.453 -12.976 -1.773 1.00 90.25 91 ALA A C 1
ATOM 700 O O . ALA A 1 91 ? -1.912 -12.560 -0.716 1.00 90.25 91 ALA A O 1
ATOM 701 N N . LEU A 1 92 ? -1.530 -12.266 -2.907 1.00 91.88 92 LEU A N 1
ATOM 702 C CA . LEU A 1 92 ? -2.074 -10.906 -3.029 1.00 91.88 92 LEU A CA 1
ATOM 703 C C . LEU A 1 92 ? -1.387 -9.901 -2.091 1.00 91.88 92 LEU A C 1
ATOM 705 O O . LEU A 1 92 ? -2.025 -8.988 -1.569 1.00 91.88 92 LEU A O 1
ATOM 709 N N . VAL A 1 93 ? -0.068 -10.047 -1.932 1.00 95.62 93 VAL A N 1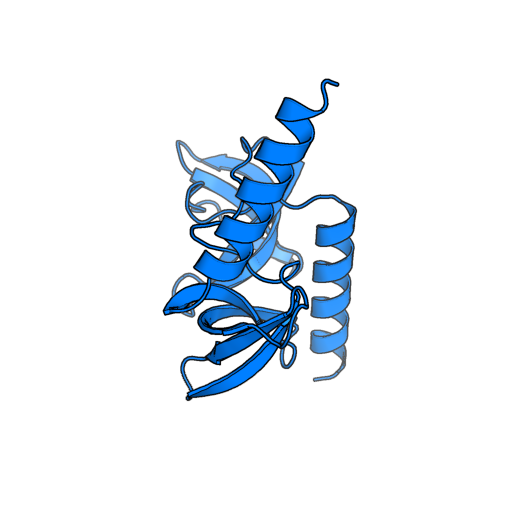
ATOM 710 C CA . VAL A 1 93 ? 0.761 -9.160 -1.110 1.00 95.62 93 VAL A CA 1
ATOM 711 C C . VAL A 1 93 ? 1.226 -7.974 -1.936 1.00 95.62 93 VAL A C 1
ATOM 713 O O . VAL A 1 93 ? 1.804 -8.123 -3.019 1.00 95.62 93 VAL A O 1
ATOM 716 N N . TYR A 1 94 ? 1.022 -6.781 -1.393 1.00 97.88 94 TYR A N 1
ATOM 717 C CA . TYR A 1 94 ? 1.443 -5.523 -1.984 1.00 97.88 94 TYR A CA 1
ATOM 718 C C . TYR A 1 94 ? 2.638 -4.956 -1.221 1.00 97.88 94 TYR A C 1
ATOM 720 O O . TYR A 1 94 ? 2.658 -4.934 0.009 1.00 97.88 94 TYR A O 1
ATOM 728 N N . LEU A 1 95 ? 3.628 -4.455 -1.960 1.00 98.12 95 LEU A N 1
ATOM 729 C CA . LEU A 1 95 ? 4.814 -3.818 -1.391 1.00 98.12 95 LEU A CA 1
ATOM 730 C C . LEU A 1 95 ? 5.117 -2.489 -2.084 1.00 98.12 95 LEU A C 1
ATOM 732 O O . LEU A 1 95 ? 4.805 -2.318 -3.271 1.00 98.12 95 LEU A O 1
ATOM 736 N N . PRO A 1 96 ? 5.741 -1.538 -1.366 1.00 98.19 96 PRO A N 1
ATOM 737 C CA . PRO A 1 96 ? 6.250 -0.333 -1.988 1.00 98.19 96 PRO A CA 1
ATOM 738 C C . PRO A 1 96 ? 7.400 -0.682 -2.945 1.00 98.19 96 PRO A C 1
ATOM 740 O O . PRO A 1 96 ? 8.297 -1.471 -2.639 1.00 98.19 96 PRO A O 1
ATOM 743 N N . GLY A 1 97 ? 7.381 -0.072 -4.122 1.00 98.25 97 GLY A N 1
ATOM 744 C CA . GLY A 1 97 ? 8.424 -0.174 -5.133 1.00 98.25 97 GLY A CA 1
ATOM 745 C C . GLY A 1 97 ? 8.500 1.074 -6.004 1.00 98.25 97 GLY A C 1
ATOM 746 O O . GLY A 1 97 ? 7.837 2.079 -5.749 1.00 98.25 97 GLY A O 1
ATOM 747 N N . TRP A 1 98 ? 9.313 1.012 -7.049 1.00 98.19 98 TRP A N 1
ATOM 748 C CA . TRP A 1 98 ? 9.405 2.068 -8.053 1.00 98.19 98 TRP A CA 1
ATOM 749 C C . TRP A 1 98 ? 9.385 1.492 -9.461 1.00 98.19 98 TRP A C 1
ATOM 751 O O . TRP A 1 98 ? 9.881 0.389 -9.713 1.00 98.19 98 TRP A O 1
ATOM 761 N N . ILE A 1 99 ? 8.797 2.251 -10.382 1.00 98.31 99 ILE A N 1
ATOM 762 C CA . ILE A 1 99 ? 8.676 1.855 -11.782 1.00 98.31 99 ILE A CA 1
ATOM 763 C C . ILE A 1 99 ? 10.041 2.011 -12.456 1.00 98.31 99 ILE A C 1
ATOM 765 O O . ILE A 1 99 ? 10.560 3.118 -12.591 1.00 98.31 99 ILE A O 1
ATOM 769 N N . THR A 1 100 ? 10.620 0.900 -12.902 1.00 98.25 100 THR A N 1
ATOM 770 C CA . THR A 1 100 ? 11.921 0.860 -13.591 1.00 98.25 100 THR A CA 1
ATOM 771 C C . THR A 1 100 ? 11.791 0.724 -15.102 1.00 98.25 100 THR A C 1
ATOM 773 O O . THR A 1 100 ? 12.760 0.946 -15.823 1.00 98.25 100 THR A O 1
ATOM 776 N N . GLY A 1 101 ? 10.607 0.369 -1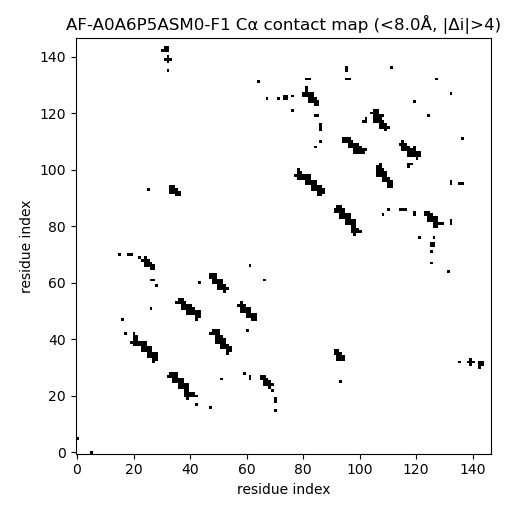5.599 1.00 97.25 101 GLY A N 1
ATOM 777 C CA . GLY A 1 101 ? 10.390 0.120 -17.016 1.00 97.25 101 GLY A CA 1
ATOM 778 C C . GLY A 1 101 ? 8.940 -0.197 -17.350 1.00 97.25 101 GLY A C 1
ATOM 779 O O . GLY A 1 101 ? 8.051 -0.178 -16.496 1.00 97.25 101 GLY A O 1
ATOM 780 N N . THR A 1 102 ? 8.716 -0.542 -18.613 1.00 96.19 102 THR A N 1
ATOM 781 C CA . THR A 1 102 ? 7.450 -1.093 -19.103 1.00 96.19 102 THR A CA 1
ATOM 782 C C . THR A 1 102 ? 7.721 -2.365 -19.901 1.00 96.19 102 THR A C 1
ATOM 784 O O . THR A 1 102 ? 8.781 -2.518 -20.504 1.00 96.19 102 THR A O 1
ATOM 787 N N . ASN A 1 103 ? 6.768 -3.291 -19.877 1.00 94.00 103 ASN A N 1
ATOM 788 C CA . ASN A 1 103 ? 6.756 -4.499 -20.690 1.00 94.00 103 ASN A CA 1
ATOM 789 C C . ASN A 1 103 ? 5.405 -4.559 -21.414 1.00 94.00 103 ASN A C 1
ATOM 791 O O . ASN A 1 103 ? 4.396 -5.021 -20.871 1.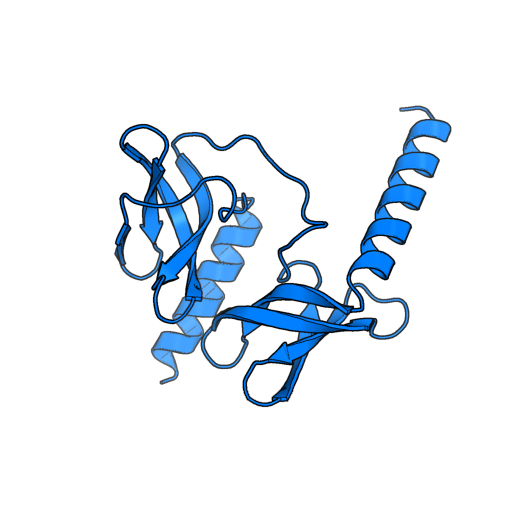00 94.00 103 ASN A O 1
ATOM 795 N N . GLY A 1 104 ? 5.358 -3.973 -22.612 1.00 92.50 104 GLY A N 1
ATOM 796 C CA . GLY A 1 104 ? 4.108 -3.707 -23.322 1.00 92.50 104 GLY A CA 1
ATOM 797 C C . GLY A 1 104 ? 3.193 -2.786 -22.509 1.00 92.50 104 GLY A C 1
ATOM 798 O O . GLY A 1 104 ? 3.569 -1.672 -22.163 1.00 92.50 104 GLY A O 1
ATOM 799 N N . GLN A 1 105 ? 1.990 -3.261 -22.178 1.00 92.44 105 GLN A N 1
ATOM 800 C CA . GLN A 1 105 ? 1.020 -2.521 -21.351 1.00 92.44 105 GLN A CA 1
ATOM 801 C C . GLN A 1 105 ? 1.199 -2.740 -19.837 1.00 92.44 105 GLN A C 1
ATOM 803 O O . GLN A 1 105 ? 0.387 -2.266 -19.039 1.00 92.44 105 GLN A O 1
ATOM 808 N N . LYS A 1 106 ? 2.214 -3.508 -19.427 1.00 95.19 106 LYS A N 1
ATOM 809 C CA . LYS A 1 106 ? 2.518 -3.796 -18.020 1.00 95.19 106 LYS A CA 1
ATOM 810 C C . LYS A 1 106 ? 3.673 -2.931 -17.533 1.00 95.19 106 LYS A C 1
ATOM 812 O O . LYS A 1 106 ? 4.532 -2.523 -18.314 1.00 95.19 106 LYS A O 1
ATOM 817 N N . LEU A 1 107 ? 3.697 -2.668 -16.233 1.00 96.81 107 LEU A N 1
ATOM 818 C CA . LEU A 1 107 ? 4.799 -1.963 -15.584 1.00 96.81 107 LEU A CA 1
ATOM 819 C C . LEU A 1 107 ? 5.843 -2.967 -15.098 1.00 96.81 107 LEU A C 1
ATOM 821 O O . LEU A 1 107 ? 5.503 -4.071 -14.660 1.00 96.81 107 LEU A O 1
ATOM 825 N N . VAL A 1 108 ? 7.106 -2.549 -15.146 1.00 98.00 108 VAL A N 1
ATOM 826 C CA . VAL A 1 108 ? 8.204 -3.215 -14.447 1.00 98.00 108 VAL A CA 1
ATOM 827 C C . VAL A 1 108 ? 8.459 -2.448 -13.157 1.00 98.00 108 VAL A C 1
ATOM 829 O O . VAL A 1 108 ? 8.758 -1.255 -13.201 1.00 98.00 108 VAL A O 1
ATOM 832 N N . VAL A 1 109 ? 8.308 -3.118 -12.017 1.00 98.44 109 VAL A N 1
ATOM 833 C CA . VAL A 1 109 ? 8.473 -2.526 -10.684 1.00 98.44 109 VAL A CA 1
ATOM 834 C C . VAL A 1 109 ? 9.559 -3.274 -9.933 1.00 98.44 109 VAL A C 1
ATOM 836 O O . VAL A 1 109 ? 9.528 -4.503 -9.856 1.00 98.44 109 VAL A O 1
ATOM 839 N N . LYS A 1 110 ? 10.498 -2.521 -9.357 1.00 98.50 110 LYS A N 1
ATOM 840 C CA . LYS A 1 110 ? 11.458 -3.028 -8.377 1.00 98.50 110 LYS A CA 1
ATOM 841 C C . LYS A 1 110 ? 10.950 -2.701 -6.977 1.00 98.50 110 LYS A C 1
ATOM 843 O O . LYS A 1 110 ? 10.695 -1.538 -6.671 1.00 98.50 110 LYS A O 1
ATOM 848 N N . PHE A 1 111 ? 10.777 -3.725 -6.152 1.00 98.50 111 PHE A N 1
ATOM 849 C CA . PHE A 1 111 ? 10.198 -3.616 -4.817 1.00 98.50 111 PHE A CA 1
ATOM 850 C C . PHE A 1 111 ? 11.258 -3.363 -3.745 1.00 98.50 111 PHE A C 1
ATOM 852 O O . PHE A 1 111 ? 12.447 -3.638 -3.926 1.00 98.50 111 PHE A O 1
ATOM 859 N N . CYS A 1 112 ? 10.813 -2.867 -2.591 1.00 97.69 112 CYS A N 1
ATOM 860 C CA . CYS A 1 112 ? 11.667 -2.587 -1.438 1.00 97.69 112 CYS A CA 1
ATOM 861 C C . CYS A 1 112 ? 12.366 -3.827 -0.862 1.00 97.69 112 CYS A C 1
ATOM 863 O O . CYS A 1 112 ? 13.424 -3.691 -0.249 1.00 97.69 112 CYS A O 1
ATOM 865 N N . ASN A 1 113 ? 11.811 -5.019 -1.095 1.00 96.50 113 ASN A N 1
ATOM 866 C CA . ASN A 1 113 ? 12.402 -6.303 -0.719 1.00 96.50 113 ASN A CA 1
ATOM 867 C C . ASN A 1 113 ? 13.490 -6.790 -1.700 1.00 96.50 113 ASN A C 1
ATOM 869 O O . ASN A 1 113 ? 14.009 -7.890 -1.548 1.00 96.50 113 ASN A O 1
ATOM 873 N N . GLY A 1 114 ? 13.816 -6.001 -2.729 1.00 96.31 114 GLY A N 1
ATOM 874 C CA . GLY A 1 114 ? 14.828 -6.321 -3.736 1.00 96.31 114 GLY A CA 1
ATOM 875 C C . GLY A 1 114 ? 14.312 -7.122 -4.934 1.00 96.31 114 GLY A C 1
ATOM 876 O O . GLY A 1 114 ? 15.003 -7.180 -5.952 1.00 96.31 114 GLY A O 1
ATOM 877 N N . THR A 1 115 ? 13.101 -7.681 -4.863 1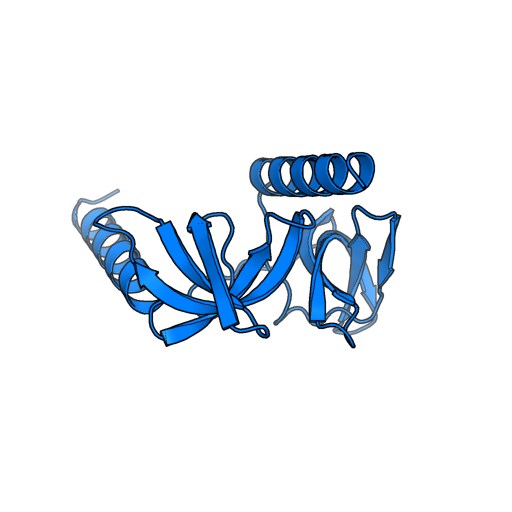.00 97.00 115 THR A N 1
ATOM 878 C CA . THR A 1 115 ? 12.488 -8.408 -5.985 1.00 97.00 115 THR A CA 1
ATOM 879 C C . THR A 1 115 ? 12.040 -7.459 -7.097 1.00 97.00 115 THR A C 1
ATOM 881 O O . THR A 1 115 ? 11.926 -6.244 -6.915 1.00 97.00 115 THR A O 1
ATOM 884 N N . THR A 1 116 ? 11.821 -7.998 -8.295 1.00 97.50 116 THR A N 1
ATOM 885 C CA . THR A 1 116 ? 11.334 -7.238 -9.452 1.00 97.50 116 THR A CA 1
ATOM 886 C C . THR A 1 116 ? 10.252 -8.034 -10.166 1.00 97.50 116 THR A C 1
ATOM 888 O O . THR A 1 116 ? 10.410 -9.233 -10.375 1.00 97.50 116 THR A O 1
ATOM 891 N N . SER A 1 117 ? 9.175 -7.362 -10.576 1.00 96.62 117 SER A N 1
ATOM 892 C CA . SER A 1 117 ? 8.106 -7.949 -11.389 1.00 96.62 117 SER A CA 1
ATOM 893 C C . SER A 1 117 ? 7.887 -7.124 -12.649 1.00 96.62 117 SER A C 1
ATOM 895 O O . SER A 1 117 ? 7.782 -5.902 -12.580 1.00 96.62 117 SER A O 1
ATOM 897 N N . ALA A 1 118 ? 7.796 -7.795 -13.799 1.00 95.50 118 ALA A N 1
ATOM 898 C CA . ALA A 1 118 ? 7.558 -7.179 -15.108 1.00 95.50 118 ALA A CA 1
ATOM 899 C C . ALA A 1 118 ? 6.092 -7.269 -15.576 1.00 95.50 118 ALA A C 1
ATOM 901 O O . ALA A 1 118 ? 5.786 -6.959 -16.728 1.00 95.50 118 ALA A O 1
ATOM 902 N N . HIS A 1 119 ? 5.187 -7.733 -14.709 1.00 94.62 119 HIS A N 1
ATOM 903 C CA . HIS A 1 119 ? 3.796 -8.041 -15.059 1.00 94.62 119 HIS A CA 1
ATOM 904 C C . HIS A 1 119 ? 2.777 -7.213 -14.271 1.00 94.62 119 HIS A C 1
ATOM 906 O O . HIS A 1 119 ? 1.603 -7.580 -14.182 1.00 94.62 119 HIS A O 1
ATOM 912 N N . ILE A 1 120 ? 3.196 -6.068 -13.731 1.00 95.38 120 ILE A N 1
ATOM 913 C CA . ILE A 1 120 ? 2.334 -5.232 -12.900 1.00 95.38 120 ILE A CA 1
ATOM 914 C C . ILE A 1 120 ? 1.242 -4.584 -13.750 1.00 95.38 120 ILE A C 1
ATOM 916 O O . ILE A 1 120 ? 1.505 -3.916 -14.753 1.00 95.38 120 ILE A O 1
ATOM 920 N N . ASN A 1 121 ? -0.009 -4.785 -13.338 1.00 92.75 121 ASN A N 1
ATOM 921 C CA . ASN A 1 121 ? -1.165 -4.132 -13.933 1.00 92.75 121 ASN A CA 1
ATOM 922 C C . ASN A 1 121 ? -1.268 -2.685 -13.415 1.00 92.75 121 ASN A C 1
ATOM 924 O O . ASN A 1 121 ? -1.491 -2.509 -12.215 1.00 92.75 121 ASN A O 1
ATOM 928 N N . PRO A 1 122 ? -1.204 -1.652 -14.281 1.00 91.56 122 PRO A N 1
ATOM 929 C CA . PRO A 1 122 ? -1.335 -0.256 -13.856 1.00 91.56 122 PRO A CA 1
ATOM 930 C C . PRO A 1 122 ? -2.603 0.033 -13.036 1.00 91.56 122 PRO A C 1
ATOM 932 O O . PRO A 1 122 ? -2.603 0.911 -12.181 1.00 91.56 122 PRO A O 1
ATOM 935 N N . ARG A 1 123 ? -3.694 -0.720 -13.252 1.00 89.31 123 ARG A N 1
ATOM 936 C CA . ARG A 1 123 ? -4.959 -0.537 -12.514 1.00 89.31 123 ARG A CA 1
ATOM 937 C C . ARG A 1 123 ? -4.899 -1.008 -11.058 1.00 89.31 123 ARG A C 1
ATOM 939 O O . ARG A 1 123 ? -5.682 -0.530 -10.238 1.00 89.31 123 ARG A O 1
ATOM 946 N N . GLN A 1 124 ? -3.980 -1.915 -10.740 1.00 88.25 124 GLN A N 1
ATOM 947 C CA . GLN A 1 124 ? -3.737 -2.444 -9.390 1.00 88.25 124 GLN A CA 1
ATOM 948 C C . GLN A 1 124 ? -2.486 -1.820 -8.756 1.00 88.25 124 GLN A C 1
ATOM 950 O O . GLN A 1 124 ? -1.906 -2.377 -7.830 1.00 88.25 124 GLN A O 1
ATOM 955 N N . CYS A 1 125 ? -2.062 -0.678 -9.293 1.00 93.81 125 CYS A N 1
ATOM 956 C CA . CYS A 1 125 ? -0.901 0.070 -8.861 1.00 93.81 125 CYS A CA 1
ATOM 957 C C . CYS A 1 125 ? -1.366 1.428 -8.324 1.00 93.81 125 CYS A C 1
ATOM 959 O O . CYS A 1 125 ? -2.201 2.099 -8.946 1.00 93.81 125 CYS A O 1
ATOM 961 N N . PHE A 1 126 ? -0.853 1.818 -7.162 1.00 95.81 126 PHE A N 1
ATOM 962 C CA . PHE A 1 126 ? -1.199 3.076 -6.509 1.00 95.81 126 PHE A CA 1
ATOM 963 C C . PHE A 1 126 ? 0.040 3.951 -6.417 1.00 95.81 126 PHE A C 1
ATOM 965 O O . PHE A 1 126 ? 1.064 3.517 -5.903 1.00 95.81 126 PHE A O 1
ATOM 972 N N . TRP A 1 127 ? -0.047 5.177 -6.926 1.00 96.69 127 TRP A N 1
ATOM 973 C CA . TRP A 1 127 ? 1.044 6.140 -6.832 1.00 96.69 127 TRP A CA 1
ATOM 974 C C . TRP A 1 127 ? 1.269 6.565 -5.379 1.00 96.69 127 TRP A C 1
ATOM 976 O O . TRP A 1 127 ? 0.309 6.782 -4.636 1.00 96.69 127 TRP A O 1
ATOM 986 N N . LEU A 1 128 ? 2.534 6.716 -5.000 1.00 96.06 128 LEU A N 1
ATOM 987 C CA . LEU A 1 128 ? 2.963 7.198 -3.695 1.00 96.06 128 LEU A CA 1
ATOM 988 C C . LEU A 1 128 ? 3.820 8.453 -3.865 1.00 96.06 128 LEU A C 1
ATOM 990 O O . LEU A 1 128 ? 4.699 8.516 -4.728 1.00 96.06 128 LEU A O 1
ATOM 994 N N . SER A 1 129 ? 3.622 9.428 -2.979 1.00 94.25 129 SER A N 1
ATOM 995 C CA . SER A 1 129 ? 4.602 10.499 -2.805 1.00 94.25 129 SER A CA 1
ATOM 996 C C . SER A 1 129 ? 5.917 9.919 -2.268 1.00 94.25 129 SER A C 1
ATOM 998 O O . SER A 1 129 ? 5.941 8.823 -1.704 1.00 94.25 129 SER A O 1
ATOM 1000 N N . GLN A 1 130 ? 7.020 10.662 -2.411 1.00 95.12 130 GLN A N 1
ATOM 1001 C CA . GLN A 1 130 ? 8.304 10.291 -1.797 1.00 95.12 130 GLN A CA 1
ATOM 1002 C C . GLN A 1 130 ? 8.145 10.020 -0.296 1.00 95.12 130 GLN A C 1
ATOM 1004 O O . GLN A 1 130 ? 8.566 8.973 0.177 1.00 95.12 130 GLN A O 1
ATOM 1009 N N . GLU A 1 131 ? 7.479 10.924 0.422 1.00 95.31 131 GLU A N 1
ATOM 1010 C CA . GLU A 1 131 ? 7.276 10.814 1.868 1.00 95.31 131 GLU A CA 1
ATOM 1011 C C . GLU A 1 131 ? 6.518 9.536 2.253 1.00 95.31 131 GLU A C 1
ATOM 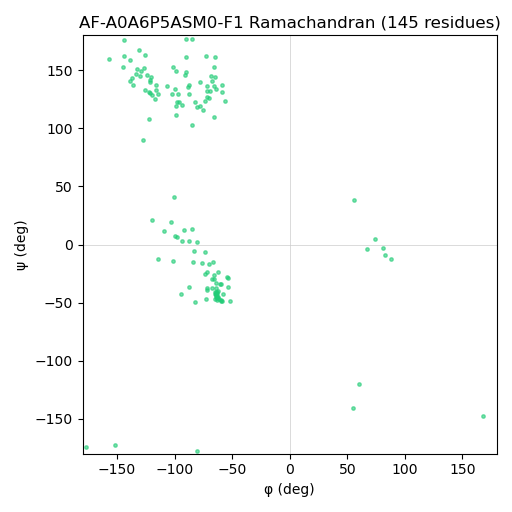1013 O O . GLU A 1 131 ? 6.964 8.785 3.119 1.00 95.31 131 GLU A O 1
ATOM 1018 N N . TYR A 1 132 ? 5.400 9.239 1.582 1.00 94.50 132 TYR A N 1
ATOM 1019 C CA . TYR A 1 132 ? 4.619 8.034 1.878 1.00 94.50 132 TYR A CA 1
ATOM 1020 C C . TYR A 1 132 ? 5.365 6.757 1.518 1.00 94.50 132 TYR A C 1
ATOM 1022 O O . TYR A 1 132 ? 5.286 5.774 2.253 1.00 94.50 132 TYR A O 1
ATOM 1030 N N . PHE A 1 133 ? 6.118 6.776 0.421 1.00 97.12 133 PHE A N 1
ATOM 1031 C CA . PHE A 1 133 ? 6.981 5.666 0.056 1.00 97.12 133 PHE A CA 1
ATOM 1032 C C . PHE A 1 133 ? 8.054 5.412 1.121 1.00 97.12 133 PHE A C 1
ATOM 1034 O O . PHE A 1 133 ? 8.211 4.272 1.548 1.00 97.12 133 PHE A O 1
ATOM 1041 N N . ASP A 1 134 ? 8.746 6.448 1.597 1.00 96.94 134 ASP A N 1
ATOM 1042 C CA . ASP A 1 134 ? 9.804 6.293 2.601 1.00 96.94 134 ASP A CA 1
ATOM 1043 C C . ASP A 1 134 ? 9.251 5.772 3.929 1.00 96.94 134 ASP A C 1
ATOM 1045 O O . ASP A 1 134 ? 9.827 4.859 4.521 1.00 96.94 134 ASP A O 1
ATOM 1049 N N . ILE A 1 135 ? 8.100 6.289 4.371 1.00 96.06 135 ILE A N 1
ATOM 1050 C CA . ILE A 1 135 ? 7.407 5.795 5.568 1.00 96.06 135 ILE A CA 1
ATOM 1051 C C . ILE A 1 135 ? 7.036 4.316 5.404 1.00 96.06 135 ILE A C 1
ATOM 1053 O O . ILE A 1 135 ? 7.315 3.519 6.301 1.00 96.06 135 ILE A O 1
ATOM 1057 N N . ALA A 1 136 ? 6.444 3.932 4.269 1.00 96.88 136 ALA A N 1
ATOM 1058 C CA . ALA A 1 136 ? 6.045 2.551 4.006 1.00 96.88 136 ALA A CA 1
ATOM 1059 C C . ALA A 1 136 ? 7.254 1.603 3.958 1.00 96.88 136 ALA A C 1
ATOM 1061 O O . ALA A 1 136 ? 7.240 0.551 4.593 1.00 96.88 136 ALA A O 1
ATOM 1062 N N . VAL A 1 137 ? 8.327 1.992 3.262 1.00 97.69 137 VAL A N 1
ATOM 1063 C CA . VAL A 1 137 ? 9.564 1.203 3.170 1.00 97.69 137 VAL A CA 1
ATOM 1064 C C . VAL A 1 137 ? 10.230 1.054 4.533 1.00 97.69 137 VAL A C 1
ATOM 1066 O O . VAL A 1 137 ? 10.656 -0.047 4.880 1.00 97.69 137 VAL A O 1
ATOM 1069 N N . ASN A 1 138 ? 10.337 2.137 5.304 1.00 97.00 138 ASN A N 1
ATOM 1070 C CA . ASN A 1 138 ? 10.946 2.093 6.630 1.00 97.00 138 ASN A CA 1
ATOM 1071 C C . ASN A 1 138 ? 10.137 1.206 7.576 1.00 97.00 138 ASN A C 1
ATOM 1073 O O . ASN A 1 138 ? 10.724 0.380 8.267 1.00 97.00 138 ASN A O 1
ATOM 1077 N N . PHE A 1 139 ? 8.807 1.326 7.562 1.00 96.69 139 PHE A N 1
ATOM 1078 C CA . PHE A 1 139 ? 7.936 0.486 8.378 1.00 96.69 139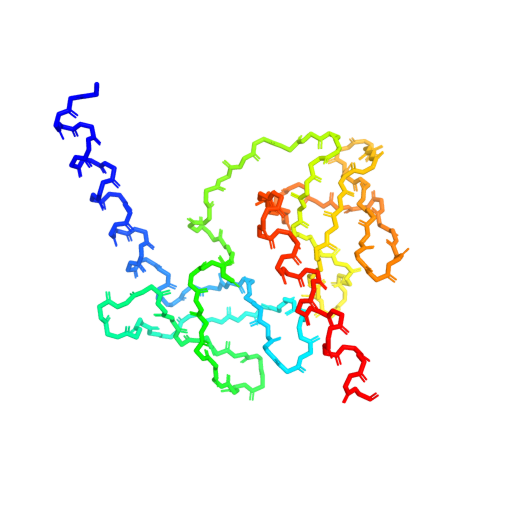 PHE A CA 1
ATOM 1079 C C . PHE A 1 139 ? 8.047 -0.995 8.002 1.00 96.69 139 PHE A C 1
ATOM 1081 O O . PHE A 1 139 ? 8.190 -1.843 8.876 1.00 96.69 139 PHE A O 1
ATOM 1088 N N . TRP A 1 140 ? 8.039 -1.321 6.708 1.00 97.19 140 TRP A N 1
ATOM 1089 C CA . TRP A 1 140 ? 8.234 -2.699 6.264 1.00 97.19 140 TRP A CA 1
ATOM 1090 C C . TRP A 1 140 ? 9.579 -3.248 6.756 1.00 97.19 140 TRP A C 1
ATOM 1092 O O . TRP A 1 140 ? 9.628 -4.299 7.389 1.00 97.19 140 TRP A O 1
ATOM 1102 N N . LYS A 1 141 ? 10.673 -2.499 6.560 1.00 96.31 141 LYS A N 1
ATOM 1103 C CA . LYS A 1 141 ? 12.015 -2.915 6.996 1.00 96.31 141 LYS A CA 1
ATOM 1104 C C . LYS A 1 141 ? 12.101 -3.180 8.498 1.00 96.31 141 LYS A C 1
ATOM 1106 O O . LYS A 1 141 ? 12.714 -4.173 8.878 1.00 96.31 141 LYS A O 1
ATOM 1111 N N . THR A 1 142 ? 11.504 -2.335 9.344 1.00 96.19 142 THR A N 1
ATOM 1112 C CA . THR A 1 142 ? 11.551 -2.541 10.802 1.00 96.19 142 THR A CA 1
ATOM 1113 C C . THR A 1 142 ? 10.838 -3.823 11.224 1.00 96.19 142 THR A C 1
ATOM 1115 O O . THR A 1 142 ? 11.294 -4.489 12.152 1.00 96.19 142 THR A O 1
ATOM 1118 N N . LYS A 1 143 ? 9.770 -4.212 10.518 1.00 95.38 143 LYS A N 1
ATOM 1119 C CA . LYS A 1 143 ? 9.054 -5.473 10.758 1.00 95.38 143 LYS A CA 1
ATOM 1120 C C . LYS A 1 143 ? 9.845 -6.696 10.312 1.00 95.38 143 LYS A C 1
ATOM 1122 O O . LYS A 1 143 ? 9.885 -7.682 11.041 1.00 95.38 143 LYS A O 1
ATOM 1127 N N . GLN A 1 144 ? 10.572 -6.596 9.200 1.00 91.69 144 GLN A N 1
ATOM 1128 C CA . GLN A 1 144 ? 11.442 -7.685 8.742 1.00 91.69 144 GLN A CA 1
ATOM 1129 C C . GLN A 1 144 ? 12.641 -7.932 9.669 1.00 91.69 144 GLN A C 1
ATOM 1131 O O . GLN A 1 144 ? 13.119 -9.054 9.760 1.00 91.69 144 GLN A O 1
ATOM 1136 N N . THR A 1 145 ? 13.139 -6.905 10.365 1.00 83.69 145 THR A N 1
ATOM 1137 C CA . THR A 1 145 ? 14.246 -7.057 11.329 1.00 83.69 145 THR A CA 1
ATOM 1138 C C . THR A 1 145 ? 13.809 -7.515 12.719 1.00 83.69 145 THR A C 1
ATOM 1140 O O . THR A 1 145 ? 14.658 -7.885 13.523 1.00 83.69 145 THR A O 1
ATOM 1143 N N . ALA A 1 146 ? 12.514 -7.430 13.028 1.00 66.38 146 ALA A N 1
ATOM 1144 C CA . ALA A 1 146 ? 11.952 -7.809 14.326 1.00 66.38 146 ALA A CA 1
ATOM 1145 C C . ALA A 1 146 ? 11.443 -9.264 14.366 1.00 66.38 146 ALA A C 1
ATOM 1147 O O . ALA A 1 146 ? 10.869 -9.665 15.378 1.00 66.38 146 ALA A O 1
ATOM 1148 N N . SER A 1 147 ? 11.626 -10.008 13.269 1.00 49.22 147 SER A N 1
ATOM 1149 C CA . SER A 1 147 ? 11.221 -11.410 13.095 1.00 49.22 147 SER A CA 1
ATOM 1150 C C . SER A 1 147 ? 12.391 -12.369 13.289 1.00 49.22 147 SER A C 1
ATOM 1152 O O . SER A 1 147 ? 13.520 -12.003 12.891 1.00 49.22 147 SER A O 1
#